Protein AF-A0A4P5Y130-F1 (afdb_monomer)

Secondary structure (DSSP, 8-state):
--HHHHHHHHHHHHHHHHHHHHHHHS-SSSSSTT-STTHHHHHHHHHHHHHHHHHTTS--SS-HHHHHHHHHHTTTTHHHHTTTTS-----

Structure (mmCIF, N/CA/C/O backbone):
data_AF-A0A4P5Y130-F1
#
_entry.id   AF-A0A4P5Y130-F1
#
loop_
_atom_site.group_PDB
_atom_site.id
_atom_site.type_symbol
_atom_site.label_atom_id
_atom_site.label_alt_id
_atom_site.label_comp_id
_atom_site.label_asym_id
_atom_site.label_entity_id
_atom_site.label_seq_id
_atom_site.pdbx_PDB_ins_code
_atom_site.Cartn_x
_atom_site.Cartn_y
_atom_site.Cartn_z
_atom_site.occupancy
_atom_site.B_iso_or_equiv
_atom_site.auth_seq_id
_atom_site.auth_comp_id
_atom_site.auth_asym_id
_atom_site.auth_atom_id
_atom_site.pdbx_PDB_model_num
ATOM 1 N N . MET A 1 1 ? 18.351 -23.178 -9.140 1.00 47.03 1 MET A N 1
ATOM 2 C CA . MET A 1 1 ? 17.189 -22.268 -9.158 1.00 47.03 1 MET A CA 1
ATOM 3 C C . MET A 1 1 ? 17.052 -21.707 -7.753 1.00 47.03 1 MET A C 1
ATOM 5 O O . ME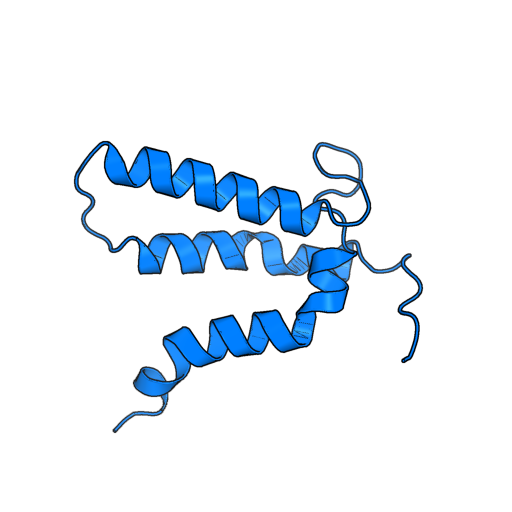T A 1 1 ? 16.834 -22.488 -6.835 1.00 47.03 1 MET A O 1
ATOM 9 N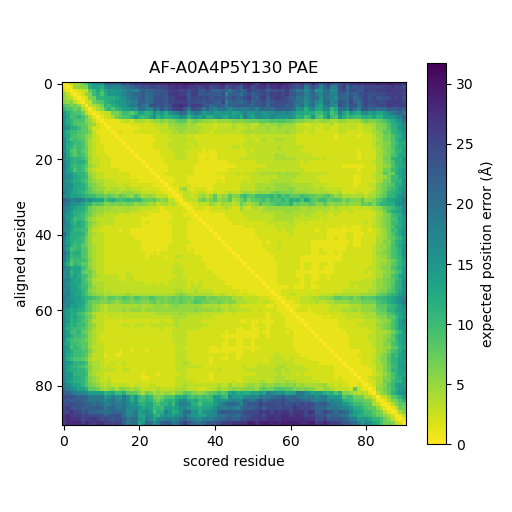 N 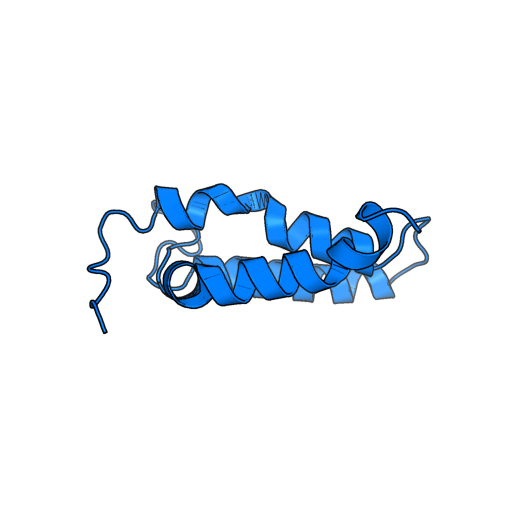. LYS A 1 2 ? 17.376 -20.427 -7.540 1.00 44.62 2 LYS A N 1
ATOM 10 C CA . LYS A 1 2 ? 17.436 -19.844 -6.190 1.00 44.62 2 LYS A CA 1
ATOM 11 C C . LYS A 1 2 ? 16.015 -19.507 -5.733 1.00 44.62 2 LYS A C 1
ATOM 13 O O . LYS A 1 2 ? 15.280 -18.884 -6.489 1.00 44.62 2 LYS A O 1
ATOM 18 N N . LEU A 1 3 ? 15.654 -19.884 -4.502 1.00 45.78 3 LEU A N 1
ATOM 19 C CA . LEU A 1 3 ? 14.387 -19.513 -3.841 1.00 45.78 3 LEU A CA 1
ATOM 20 C C . LEU A 1 3 ? 14.054 -18.016 -3.996 1.00 45.78 3 LEU A C 1
ATOM 22 O O . LEU A 1 3 ? 12.894 -17.639 -4.096 1.00 45.78 3 LEU A O 1
ATOM 26 N N . GLU A 1 4 ? 15.085 -17.182 -4.088 1.00 49.56 4 GLU A N 1
ATOM 27 C CA . GLU A 1 4 ? 15.029 -15.730 -4.261 1.00 49.56 4 GLU A CA 1
ATOM 28 C C . GLU A 1 4 ? 14.273 -15.263 -5.525 1.00 49.56 4 GLU A C 1
ATOM 30 O O . GLU A 1 4 ? 13.670 -14.192 -5.500 1.00 49.56 4 GLU A O 1
ATOM 35 N N . GLU A 1 5 ? 14.241 -16.052 -6.608 1.00 46.19 5 GLU A N 1
ATOM 36 C CA . GLU A 1 5 ? 13.537 -15.679 -7.852 1.00 46.19 5 GLU A CA 1
ATOM 37 C C . GLU A 1 5 ? 12.030 -15.971 -7.811 1.00 46.19 5 GLU A C 1
ATOM 39 O O . GLU A 1 5 ? 11.250 -15.229 -8.408 1.00 46.19 5 GLU A O 1
ATOM 44 N N . PHE A 1 6 ? 11.603 -16.997 -7.067 1.00 42.47 6 PHE A N 1
ATOM 45 C CA . PHE A 1 6 ? 10.191 -17.398 -6.970 1.00 42.47 6 PHE A CA 1
ATOM 46 C C . PHE A 1 6 ? 9.385 -16.512 -6.011 1.00 42.47 6 PHE A C 1
ATOM 48 O O . PHE A 1 6 ? 8.174 -16.390 -6.124 1.00 42.47 6 PHE A O 1
ATOM 55 N N . LEU A 1 7 ? 10.051 -15.852 -5.065 1.00 50.25 7 LEU A N 1
ATOM 56 C CA . LEU A 1 7 ? 9.372 -15.189 -3.952 1.00 50.25 7 LEU A CA 1
ATOM 57 C C . LEU A 1 7 ? 8.881 -13.773 -4.278 1.00 50.25 7 LEU A C 1
ATOM 59 O O . LEU A 1 7 ? 8.161 -13.185 -3.489 1.00 50.25 7 LEU A O 1
ATOM 63 N N . SER A 1 8 ? 9.263 -13.159 -5.397 1.00 61.12 8 SER A N 1
ATOM 64 C CA . SER A 1 8 ? 9.196 -11.690 -5.474 1.00 61.12 8 SER A CA 1
ATOM 65 C C . SER A 1 8 ? 7.819 -11.084 -5.816 1.00 61.12 8 SER A C 1
ATOM 67 O O . SER A 1 8 ? 7.610 -9.894 -5.564 1.00 61.12 8 SER A O 1
ATOM 69 N N . GLU A 1 9 ? 6.901 -11.848 -6.414 1.00 64.12 9 GLU A N 1
ATOM 70 C CA . GLU A 1 9 ? 5.483 -11.468 -6.600 1.00 64.12 9 GLU A CA 1
ATOM 71 C C . GLU A 1 9 ? 4.589 -12.226 -5.617 1.00 64.12 9 GLU A C 1
ATOM 73 O O . GLU A 1 9 ? 3.761 -11.607 -4.945 1.00 64.12 9 GLU A O 1
ATOM 78 N N . ASP A 1 10 ? 4.858 -13.520 -5.434 1.00 74.50 10 ASP A N 1
ATOM 79 C CA . ASP A 1 10 ? 4.160 -14.382 -4.480 1.00 74.50 10 ASP A CA 1
ATOM 80 C C . ASP A 1 10 ? 4.268 -13.880 -3.035 1.00 74.50 10 ASP A C 1
ATOM 82 O O . ASP A 1 10 ? 3.312 -14.003 -2.274 1.00 74.50 10 ASP A O 1
ATOM 86 N N . LEU A 1 11 ? 5.379 -13.242 -2.644 1.00 81.69 11 LEU A N 1
ATOM 87 C CA . LEU A 1 11 ? 5.518 -12.660 -1.306 1.00 81.69 11 LEU A CA 1
ATOM 88 C C . LEU A 1 11 ? 4.652 -11.415 -1.120 1.00 81.69 11 LEU A C 1
ATOM 90 O O . LEU A 1 11 ? 4.086 -11.242 -0.046 1.00 81.69 11 LEU A O 1
ATOM 94 N N . LEU A 1 12 ? 4.541 -10.543 -2.128 1.00 86.81 12 LEU A N 1
ATOM 95 C CA . LEU A 1 12 ? 3.702 -9.346 -2.010 1.00 86.81 12 LEU A CA 1
ATOM 96 C C . LEU A 1 12 ? 2.234 -9.754 -1.929 1.00 86.81 12 LEU A C 1
ATOM 98 O O . LEU A 1 12 ? 1.527 -9.312 -1.025 1.00 86.81 12 LEU A O 1
ATOM 102 N N . ILE A 1 13 ? 1.800 -10.632 -2.835 1.00 88.94 13 ILE A N 1
ATOM 103 C CA . ILE A 1 13 ? 0.433 -11.161 -2.850 1.00 88.94 13 ILE A CA 1
ATOM 104 C C . ILE A 1 13 ? 0.158 -11.938 -1.560 1.00 88.94 13 ILE A C 1
ATOM 106 O O . ILE A 1 13 ? -0.863 -11.710 -0.916 1.00 88.94 13 ILE A O 1
ATOM 110 N N . GLY A 1 14 ? 1.085 -12.799 -1.138 1.00 91.38 14 GLY A N 1
ATOM 111 C CA . GLY A 1 14 ? 0.978 -13.574 0.095 1.00 91.38 14 GLY A CA 1
ATOM 112 C C . GLY A 1 14 ? 0.900 -12.690 1.338 1.00 91.38 14 GLY A C 1
ATOM 113 O O . GLY A 1 14 ? 0.026 -12.889 2.179 1.00 91.38 14 GLY A O 1
ATOM 114 N N . PHE A 1 15 ? 1.747 -11.662 1.435 1.00 92.38 15 PHE A N 1
ATOM 115 C CA . PHE A 1 15 ? 1.687 -10.682 2.517 1.00 92.38 15 PHE A CA 1
ATOM 116 C C . PHE A 1 15 ? 0.356 -9.926 2.509 1.00 92.38 15 PHE A C 1
ATOM 118 O O . PHE A 1 15 ? -0.266 -9.788 3.563 1.00 92.38 15 PHE A O 1
ATOM 125 N N . HIS A 1 16 ? -0.088 -9.462 1.336 1.00 93.50 16 HIS A N 1
ATOM 126 C CA . HIS A 1 16 ? -1.350 -8.746 1.172 1.00 93.50 16 HIS A CA 1
ATOM 127 C C . HIS A 1 16 ? -2.533 -9.590 1.645 1.00 93.50 16 HIS A C 1
ATOM 129 O O . HIS A 1 16 ? -3.312 -9.131 2.471 1.00 93.50 16 HIS A O 1
ATOM 135 N N . GLN A 1 17 ? -2.628 -10.837 1.182 1.00 94.38 17 GLN A N 1
ATOM 136 C CA . GLN A 1 17 ? -3.676 -11.782 1.571 1.00 94.38 17 GLN A CA 1
ATOM 137 C C . GLN A 1 17 ? -3.658 -12.042 3.083 1.00 94.38 17 GLN A C 1
ATOM 139 O O . GLN A 1 17 ? -4.681 -11.892 3.748 1.00 94.38 17 GLN A O 1
ATOM 144 N N . ALA A 1 18 ? -2.485 -12.346 3.647 1.00 94.44 18 ALA A N 1
ATOM 145 C CA . ALA A 1 18 ? -2.336 -12.658 5.069 1.00 94.44 18 ALA A CA 1
ATOM 146 C C . ALA A 1 18 ? -2.696 -11.487 6.001 1.00 94.44 18 ALA A C 1
ATOM 148 O O . ALA A 1 18 ? -3.086 -11.710 7.146 1.00 94.44 18 ALA A O 1
ATOM 149 N N . HIS A 1 19 ? -2.581 -10.243 5.526 1.00 94.94 19 HIS A N 1
ATOM 150 C CA . HIS A 1 19 ? -2.828 -9.042 6.328 1.00 94.94 19 HIS A CA 1
ATOM 151 C C . HIS A 1 19 ? -4.016 -8.216 5.830 1.00 94.94 19 HIS A C 1
ATOM 153 O O . HIS A 1 19 ? -4.230 -7.113 6.331 1.00 94.94 19 HIS A O 1
ATOM 159 N N . LEU A 1 20 ? -4.814 -8.731 4.890 1.00 94.31 20 LEU A N 1
ATOM 160 C CA . LEU A 1 20 ? -5.883 -7.982 4.226 1.00 94.31 20 LEU A CA 1
ATOM 161 C C . LEU A 1 20 ? -6.867 -7.363 5.225 1.00 94.31 20 LEU A C 1
ATOM 163 O O . LEU A 1 20 ? -7.251 -6.202 5.090 1.00 94.31 20 LEU A O 1
ATOM 167 N N . SER A 1 21 ? -7.231 -8.116 6.267 1.00 94.12 21 SER A N 1
ATOM 168 C CA . SER A 1 21 ? -8.112 -7.633 7.337 1.00 94.12 21 SER A CA 1
ATOM 169 C C . SER A 1 21 ? -7.511 -6.434 8.082 1.00 94.12 21 SER A C 1
ATOM 171 O O . SER A 1 21 ? -8.193 -5.431 8.278 1.00 94.12 21 SER A O 1
ATOM 173 N N . LEU A 1 22 ? -6.219 -6.486 8.430 1.00 94.38 22 LEU A N 1
ATOM 174 C CA . LEU A 1 22 ? -5.526 -5.369 9.080 1.00 94.38 22 LEU A CA 1
ATOM 175 C C . LEU A 1 22 ? -5.370 -4.180 8.133 1.00 94.38 22 LEU A C 1
ATOM 177 O O . LEU A 1 22 ? -5.661 -3.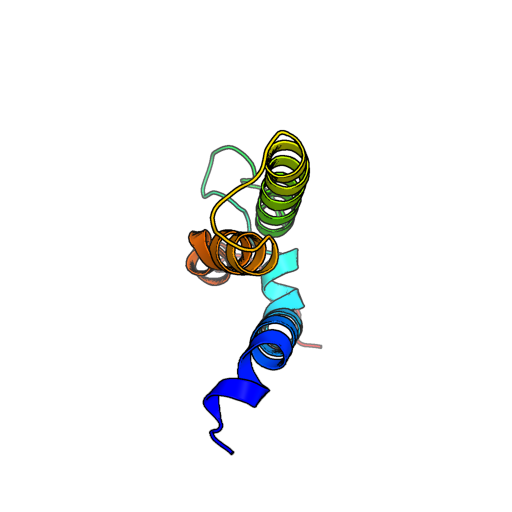058 8.523 1.00 94.38 22 LEU A O 1
ATOM 181 N N . ILE A 1 23 ? -4.977 -4.415 6.882 1.00 95.44 23 ILE A N 1
ATOM 182 C CA . ILE A 1 23 ? -4.829 -3.373 5.857 1.00 95.44 23 ILE A CA 1
ATOM 183 C C . ILE A 1 23 ? -6.140 -2.594 5.672 1.00 95.44 23 ILE A C 1
ATOM 185 O O . ILE A 1 23 ? -6.124 -1.366 5.639 1.00 95.44 23 ILE A O 1
ATOM 189 N N . ASN A 1 24 ? -7.276 -3.296 5.608 1.00 94.94 24 ASN A N 1
ATOM 190 C CA . ASN A 1 24 ? -8.599 -2.690 5.432 1.00 94.94 24 ASN A CA 1
ATOM 191 C C . ASN A 1 24 ? -9.139 -1.995 6.689 1.00 94.94 24 ASN A C 1
ATOM 193 O O . ASN A 1 24 ? -10.090 -1.224 6.593 1.00 94.94 24 ASN A O 1
ATOM 197 N N . LYS A 1 25 ? -8.588 -2.287 7.870 1.00 94.69 25 LYS A N 1
ATOM 198 C CA . LYS A 1 25 ? -9.082 -1.748 9.140 1.00 94.69 25 LYS A CA 1
ATOM 199 C C . LYS A 1 25 ? -8.179 -0.633 9.676 1.00 94.69 25 LYS A C 1
ATOM 201 O O . LYS A 1 25 ? -8.682 0.350 10.213 1.00 94.69 25 LYS A O 1
ATOM 206 N N . SER A 1 26 ? -6.868 -0.725 9.497 1.00 94.94 26 SER A N 1
ATOM 207 C CA . SER A 1 26 ? -5.904 0.223 10.058 1.00 94.94 26 SER A CA 1
ATOM 208 C C . SER A 1 26 ? -6.035 1.631 9.489 1.00 94.94 26 SER A C 1
ATOM 210 O O . SER A 1 26 ? -6.299 1.836 8.303 1.00 94.94 26 SER A O 1
ATOM 212 N N . ALA A 1 27 ? -5.797 2.617 10.349 1.00 94.75 27 ALA A N 1
ATOM 213 C CA . ALA A 1 27 ? -5.641 4.002 9.932 1.00 94.75 27 ALA A CA 1
ATOM 214 C C . ALA A 1 27 ? -4.269 4.234 9.282 1.00 94.75 27 ALA A C 1
ATOM 216 O O . ALA A 1 27 ? -3.293 3.566 9.613 1.00 94.75 27 ALA A O 1
ATOM 217 N N . GLY A 1 28 ? -4.173 5.207 8.377 1.00 93.25 28 GLY A N 1
ATOM 218 C CA . GLY A 1 28 ? -2.916 5.645 7.754 1.00 93.25 28 GLY A CA 1
ATOM 219 C C . GLY A 1 28 ? -2.118 6.624 8.625 1.00 93.25 28 GLY A C 1
ATOM 220 O O . GLY A 1 28 ? -0.951 6.916 8.354 1.00 93.25 28 GLY A O 1
ATOM 221 N N . SER A 1 29 ? -2.730 7.125 9.700 1.00 92.38 29 SER A N 1
ATOM 222 C CA . SER A 1 29 ? -2.142 8.067 10.649 1.00 92.38 29 SER A CA 1
ATOM 223 C C . SER A 1 29 ? -2.795 7.939 12.023 1.00 92.38 29 SER A C 1
ATOM 225 O O . SER A 1 29 ? -3.951 7.544 12.137 1.00 92.38 29 SER A O 1
ATOM 227 N N . LYS A 1 30 ? -2.080 8.358 13.072 1.00 88.38 30 LYS A N 1
ATOM 228 C CA . LYS A 1 30 ? -2.625 8.452 14.433 1.00 88.38 30 LYS A CA 1
ATOM 229 C C . LYS A 1 30 ? -3.684 9.552 14.590 1.00 88.38 30 LYS A C 1
ATOM 231 O O . LYS A 1 30 ? -4.579 9.412 15.415 1.00 88.38 30 LYS A O 1
ATOM 236 N N . SER A 1 31 ? -3.546 10.673 13.880 1.00 87.00 31 SER A N 1
ATOM 237 C CA . SER A 1 31 ? -4.420 11.844 14.088 1.00 87.00 31 SER A CA 1
ATOM 238 C C . SER A 1 31 ? -4.520 12.819 12.912 1.00 87.00 31 SER A C 1
ATOM 240 O O . SER A 1 31 ? -5.205 13.832 13.028 1.00 87.00 31 SER A O 1
ATOM 242 N N . LYS A 1 32 ? -3.817 12.572 11.800 1.00 88.12 32 LYS A N 1
ATOM 243 C CA . LYS A 1 32 ? -3.774 13.477 10.640 1.00 88.12 32 LYS A CA 1
ATOM 244 C C . LYS A 1 32 ? -4.511 12.867 9.441 1.00 88.12 32 LYS A C 1
ATOM 246 O O . LYS A 1 32 ? -5.448 12.096 9.619 1.00 88.12 32 LYS A O 1
ATOM 251 N N . HIS A 1 33 ? -4.101 13.229 8.223 1.00 89.25 33 HIS A N 1
ATOM 252 C CA . HIS A 1 33 ? -4.597 12.628 6.986 1.00 89.25 33 HIS A CA 1
ATOM 253 C C . HIS A 1 33 ? -4.646 11.105 7.103 1.00 89.25 33 HIS A C 1
ATOM 255 O O . HIS A 1 33 ? -3.706 10.493 7.611 1.00 89.25 33 HIS A O 1
ATOM 261 N N . GLN A 1 34 ? -5.769 10.529 6.677 1.00 93.62 34 GLN A N 1
ATOM 262 C CA . GLN A 1 34 ? -6.041 9.094 6.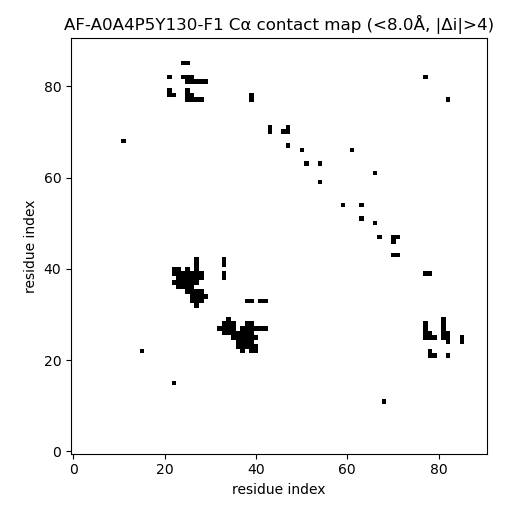747 1.00 93.62 34 GLN A CA 1
ATOM 263 C C . GLN A 1 34 ? -6.119 8.511 8.169 1.00 93.62 34 GLN A C 1
ATOM 265 O O . GLN A 1 34 ? -5.951 7.310 8.349 1.00 93.62 34 GLN A O 1
ATOM 270 N N . ALA A 1 35 ? -6.427 9.313 9.196 1.00 94.06 35 ALA A N 1
ATOM 271 C CA . ALA A 1 35 ? -6.666 8.834 10.567 1.00 94.06 35 ALA A CA 1
ATOM 272 C C . ALA A 1 35 ? -8.072 8.225 10.796 1.00 94.06 35 ALA A C 1
ATOM 274 O O . ALA A 1 35 ? -8.686 8.442 11.839 1.00 94.06 35 ALA A O 1
ATOM 275 N N . TRP A 1 36 ? -8.600 7.479 9.823 1.00 93.38 36 TRP A N 1
ATOM 276 C CA . TRP A 1 36 ? -9.883 6.766 9.901 1.00 93.38 36 TRP A CA 1
ATOM 277 C C . TRP A 1 36 ? -9.692 5.264 9.656 1.00 93.38 36 TRP A C 1
ATOM 279 O O . TRP A 1 36 ? -8.642 4.841 9.178 1.00 93.38 36 TRP A O 1
ATOM 289 N N . VAL A 1 37 ? -10.700 4.446 9.980 1.00 93.94 37 VAL A N 1
ATOM 290 C CA . VAL A 1 37 ? -10.677 2.994 9.718 1.00 93.94 37 VAL A CA 1
ATOM 291 C C . VAL A 1 37 ? -10.540 2.742 8.218 1.00 93.94 37 VAL A C 1
ATOM 293 O O . VAL A 1 37 ? -11.343 3.247 7.440 1.00 93.94 37 VAL A O 1
ATOM 296 N N . GLY A 1 38 ? -9.523 1.976 7.823 1.00 94.25 38 GLY A N 1
ATOM 297 C CA . GLY A 1 38 ? -9.189 1.716 6.419 1.00 94.25 38 GLY A CA 1
ATOM 298 C C . GLY A 1 38 ? -8.349 2.802 5.747 1.00 94.25 38 GLY A C 1
ATOM 299 O O . GLY A 1 38 ? -7.901 2.611 4.619 1.00 94.25 38 GLY A O 1
ATOM 300 N N . GLY A 1 39 ? -8.036 3.899 6.444 1.00 96.19 39 GLY A N 1
ATOM 301 C CA . GLY A 1 39 ? -7.223 4.980 5.889 1.00 96.19 39 GLY A CA 1
ATOM 302 C C . GLY A 1 39 ? -5.813 4.547 5.472 1.00 96.19 39 GLY A C 1
ATOM 303 O O . GLY A 1 39 ? -5.214 5.182 4.608 1.00 96.19 39 GLY A O 1
ATOM 304 N N . TYR A 1 40 ? -5.271 3.458 6.032 1.00 96.38 40 TYR A N 1
ATOM 305 C CA . TYR A 1 40 ? -3.994 2.908 5.571 1.00 96.38 40 TYR A CA 1
ATOM 306 C C . TYR A 1 40 ? -4.078 2.426 4.120 1.00 96.38 40 TYR A C 1
ATOM 308 O O . TYR A 1 40 ? -3.198 2.726 3.316 1.00 96.38 40 TYR A O 1
ATOM 316 N N . ARG A 1 41 ? -5.150 1.711 3.768 1.00 96.75 41 ARG A N 1
ATOM 317 C CA . ARG A 1 41 ? -5.375 1.261 2.396 1.00 96.75 41 ARG A CA 1
ATOM 318 C C . ARG A 1 41 ? -5.524 2.448 1.449 1.00 96.75 41 ARG A C 1
ATOM 320 O O . ARG A 1 41 ? -4.845 2.475 0.425 1.00 96.75 41 ARG A O 1
ATOM 327 N N . ASP A 1 42 ? -6.334 3.436 1.826 1.00 97.44 42 ASP A N 1
ATOM 328 C CA . ASP A 1 42 ? -6.534 4.653 1.029 1.00 97.44 42 ASP A CA 1
ATOM 329 C C . ASP A 1 42 ? -5.203 5.380 0.766 1.00 97.44 42 ASP A C 1
ATOM 331 O O . ASP A 1 42 ? -4.957 5.856 -0.342 1.00 97.44 42 ASP A O 1
ATOM 335 N N . HIS A 1 43 ? -4.318 5.434 1.769 1.00 96.75 43 HIS A N 1
ATOM 336 C CA . HIS A 1 43 ? -2.966 5.995 1.646 1.00 96.75 43 HIS A CA 1
ATOM 337 C C . HIS A 1 43 ? -2.126 5.262 0.602 1.00 96.75 43 H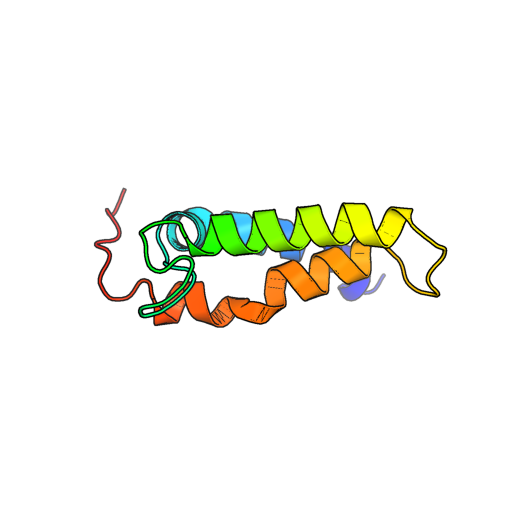IS A C 1
ATOM 339 O O . HIS A 1 43 ? -1.590 5.890 -0.311 1.00 96.75 43 HIS A O 1
ATOM 345 N N . ILE A 1 44 ? -2.055 3.931 0.689 1.00 96.56 44 ILE A N 1
ATOM 346 C CA . ILE A 1 44 ? -1.294 3.116 -0.267 1.00 96.56 44 ILE A CA 1
ATOM 347 C C . ILE A 1 44 ? -1.854 3.264 -1.688 1.00 96.56 44 ILE A C 1
ATOM 349 O O . ILE A 1 44 ? -1.083 3.480 -2.625 1.00 96.56 44 ILE A O 1
ATOM 353 N N . GLU A 1 45 ? -3.177 3.203 -1.861 1.00 97.19 45 GLU A N 1
ATOM 354 C CA . GLU A 1 45 ? -3.827 3.381 -3.166 1.00 97.19 45 GLU A CA 1
ATOM 355 C C . GLU A 1 45 ? -3.536 4.772 -3.754 1.00 97.19 45 GLU A C 1
ATOM 357 O O . GLU A 1 45 ? -3.167 4.890 -4.926 1.00 97.19 45 GLU A O 1
ATOM 362 N N . GLN A 1 46 ? -3.620 5.831 -2.943 1.00 97.69 46 GLN A N 1
ATOM 363 C CA . GLN A 1 46 ? -3.293 7.190 -3.374 1.00 97.69 46 GLN A CA 1
ATOM 364 C C . GLN A 1 46 ? -1.822 7.319 -3.794 1.00 97.69 46 GLN A C 1
ATOM 366 O O . GLN A 1 46 ? -1.539 7.870 -4.862 1.00 97.69 46 GLN A O 1
ATOM 371 N N . CYS A 1 47 ? -0.885 6.789 -3.001 1.00 97.25 47 CYS A N 1
ATOM 372 C CA . CYS A 1 47 ? 0.540 6.788 -3.333 1.00 97.25 47 CYS A CA 1
ATOM 373 C C . CYS A 1 47 ? 0.820 6.063 -4.655 1.00 97.25 47 CYS A C 1
ATOM 375 O O . CYS A 1 47 ? 1.558 6.587 -5.490 1.00 97.25 47 CYS A O 1
ATOM 377 N N . LEU A 1 48 ? 0.222 4.887 -4.874 1.00 96.94 48 LEU A N 1
ATOM 378 C CA . LEU A 1 48 ? 0.408 4.107 -6.101 1.00 96.94 48 LEU A CA 1
ATOM 379 C C . LEU A 1 48 ? -0.182 4.804 -7.332 1.00 96.94 48 LEU A C 1
ATOM 381 O O . LEU A 1 48 ? 0.448 4.800 -8.389 1.00 96.94 48 LEU A O 1
ATOM 385 N N . ASN A 1 49 ? -1.339 5.456 -7.200 1.00 97.69 49 ASN A N 1
ATOM 386 C CA . ASN A 1 49 ? -1.946 6.228 -8.287 1.00 97.69 49 ASN A CA 1
ATOM 387 C C . ASN A 1 49 ? -1.091 7.442 -8.676 1.00 97.69 49 ASN A C 1
ATOM 389 O O . ASN A 1 49 ? -0.847 7.678 -9.861 1.00 97.69 49 ASN A O 1
ATOM 393 N N . ILE A 1 50 ? -0.582 8.185 -7.686 1.00 97.88 50 ILE A N 1
ATOM 394 C CA . ILE A 1 50 ? 0.353 9.294 -7.925 1.00 97.88 50 ILE A CA 1
ATOM 395 C C . ILE A 1 50 ? 1.628 8.768 -8.589 1.00 97.88 50 ILE A C 1
ATOM 397 O O . ILE A 1 50 ? 2.109 9.354 -9.557 1.00 97.88 50 ILE A O 1
ATOM 401 N N . ALA A 1 51 ? 2.160 7.643 -8.112 1.00 97.00 51 ALA A N 1
ATOM 402 C CA . ALA A 1 51 ? 3.354 7.040 -8.680 1.00 97.00 51 ALA A CA 1
ATOM 403 C C . ALA A 1 51 ? 3.156 6.591 -10.128 1.00 97.00 51 ALA A C 1
ATOM 405 O O . ALA A 1 51 ? 4.043 6.824 -10.938 1.00 97.00 51 ALA A O 1
ATOM 406 N N . LEU A 1 52 ? 2.008 6.001 -10.473 1.00 97.06 52 LEU A N 1
ATOM 407 C CA . LEU A 1 52 ? 1.675 5.643 -11.853 1.00 97.06 52 LEU A CA 1
ATOM 408 C C . LEU A 1 52 ? 1.652 6.880 -12.755 1.00 97.06 52 LEU A C 1
ATOM 410 O O . LEU A 1 52 ? 2.246 6.869 -13.831 1.00 97.06 52 LEU A O 1
ATOM 414 N N . TYR A 1 53 ? 0.999 7.953 -12.300 1.00 97.69 53 TY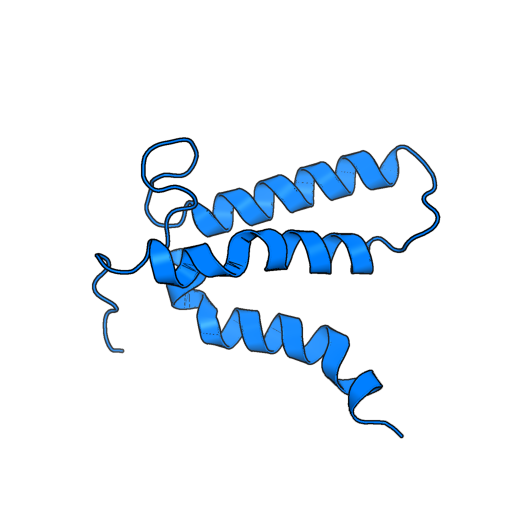R A N 1
ATOM 415 C CA . TYR A 1 53 ? 0.960 9.212 -13.036 1.00 97.69 53 TYR A CA 1
ATOM 416 C C . TYR A 1 53 ? 2.372 9.763 -13.275 1.00 97.69 53 TYR A C 1
ATOM 418 O O . TYR A 1 53 ? 2.741 10.014 -14.418 1.00 97.69 53 TYR A O 1
ATOM 426 N N . LEU A 1 54 ? 3.184 9.879 -12.218 1.00 97.06 54 LEU A N 1
ATOM 427 C CA . LEU A 1 54 ? 4.557 10.388 -12.299 1.00 97.06 54 LEU A CA 1
ATOM 428 C C . LEU A 1 54 ? 5.462 9.497 -13.157 1.00 97.06 54 LEU A C 1
ATOM 430 O O . LEU A 1 54 ? 6.231 10.002 -13.970 1.00 97.06 54 LEU A O 1
ATOM 434 N N . PHE A 1 55 ? 5.351 8.176 -13.010 1.00 96.62 55 PHE A N 1
ATOM 435 C CA . PHE A 1 55 ? 6.171 7.221 -13.749 1.00 96.62 55 PHE A CA 1
ATOM 436 C C . PHE A 1 55 ? 5.914 7.287 -15.260 1.00 96.62 55 PHE A C 1
ATOM 438 O O . PHE A 1 55 ? 6.827 7.061 -16.045 1.00 96.62 55 PHE A O 1
ATOM 445 N N . ASN A 1 56 ? 4.702 7.665 -15.673 1.00 96.75 56 ASN A N 1
ATOM 446 C CA . ASN A 1 56 ? 4.349 7.853 -17.080 1.00 96.75 56 ASN A CA 1
ATOM 447 C C . ASN A 1 56 ? 4.813 9.200 -17.665 1.00 96.75 56 ASN A C 1
ATOM 449 O O . ASN A 1 56 ? 4.727 9.390 -18.877 1.00 96.75 56 ASN A O 1
ATOM 453 N N . MET A 1 57 ? 5.299 10.144 -16.848 1.00 97.38 57 MET A N 1
ATOM 454 C CA . MET A 1 57 ? 5.741 11.460 -17.334 1.00 97.38 57 MET A CA 1
ATOM 455 C C . MET A 1 57 ? 7.132 11.437 -17.978 1.00 97.38 57 MET A C 1
ATOM 457 O O . MET A 1 57 ? 7.461 12.340 -18.745 1.00 97.38 57 MET A O 1
ATOM 461 N N . THR A 1 58 ? 7.976 10.457 -17.650 1.00 95.06 58 THR A N 1
ATOM 462 C CA . THR A 1 58 ? 9.342 10.361 -18.178 1.00 95.06 58 THR A CA 1
ATOM 463 C C . THR A 1 58 ? 9.893 8.942 -18.043 1.00 95.06 58 THR A C 1
ATOM 465 O O . THR A 1 58 ? 9.275 8.068 -17.446 1.00 95.06 58 THR A O 1
ATOM 468 N N . SER A 1 59 ? 11.075 8.700 -18.602 1.00 95.00 59 SER A N 1
ATOM 469 C CA . SER A 1 59 ? 11.800 7.444 -18.422 1.00 95.00 59 SER A CA 1
ATOM 470 C C . SER A 1 59 ? 12.660 7.486 -17.162 1.00 95.00 59 SER A C 1
ATOM 472 O O . SER A 1 59 ? 13.403 8.440 -16.934 1.00 95.00 59 SER A O 1
ATOM 474 N N . TYR A 1 60 ? 12.598 6.416 -16.375 1.00 96.06 60 TYR A N 1
ATOM 475 C CA . TYR A 1 60 ? 13.389 6.248 -15.160 1.00 96.06 60 TYR A CA 1
ATOM 476 C C . TYR A 1 60 ? 14.357 5.068 -15.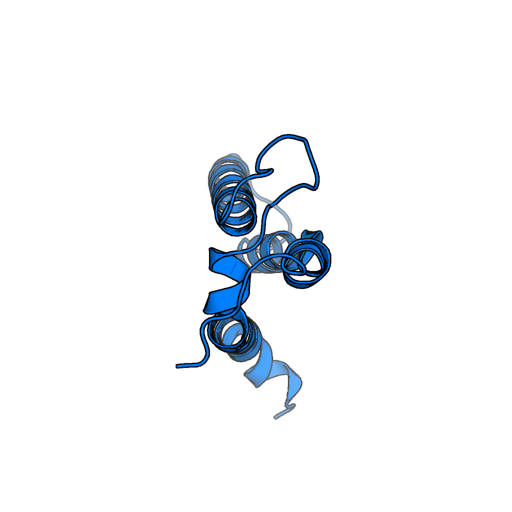307 1.00 96.06 60 TYR A C 1
ATOM 478 O O . TYR A 1 60 ? 14.022 4.082 -15.965 1.00 96.06 60 TYR A O 1
ATOM 486 N N . PRO A 1 61 ? 15.533 5.099 -14.652 1.00 96.81 61 PRO A N 1
ATOM 487 C CA . PRO A 1 61 ? 16.491 3.990 -14.668 1.00 96.81 61 PRO A CA 1
ATOM 488 C C . PRO A 1 61 ? 16.067 2.813 -13.761 1.00 96.81 61 PRO A C 1
ATOM 490 O O . PRO A 1 61 ? 16.902 2.029 -13.318 1.00 96.81 61 PRO A O 1
ATOM 493 N N . PHE A 1 62 ? 14.776 2.693 -13.441 1.00 95.19 62 PHE A N 1
ATOM 494 C CA . PHE A 1 62 ? 14.200 1.643 -12.605 1.00 95.19 62 PHE A CA 1
ATOM 495 C C . PHE A 1 62 ? 12.807 1.263 -13.108 1.00 95.19 62 PHE A C 1
ATOM 497 O O . PHE A 1 62 ? 12.140 2.038 -13.785 1.00 95.19 62 PHE A O 1
ATOM 504 N N . SER A 1 63 ? 12.356 0.056 -12.767 1.00 95.56 63 SER A N 1
ATOM 505 C CA . SER A 1 63 ? 11.044 -0.443 -13.186 1.00 95.56 63 SER A CA 1
ATOM 506 C C . SER A 1 63 ? 9.908 0.101 -12.317 1.00 95.56 63 SER A C 1
ATOM 508 O O . SER A 1 63 ? 10.086 0.307 -11.113 1.00 95.56 63 SER A O 1
ATOM 510 N N . PHE A 1 64 ? 8.704 0.216 -12.885 1.00 94.38 64 PHE A N 1
ATOM 511 C CA . PHE A 1 64 ? 7.502 0.525 -12.105 1.00 94.38 64 PHE A CA 1
ATOM 512 C C . PHE A 1 64 ? 7.236 -0.529 -11.018 1.00 94.38 64 PHE A C 1
ATOM 514 O O . PHE A 1 64 ? 6.829 -0.200 -9.9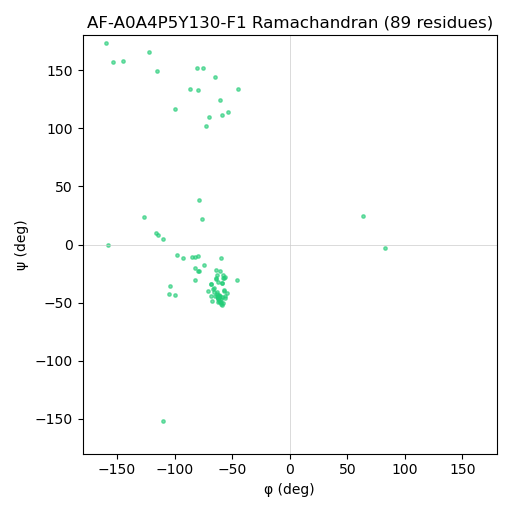09 1.00 94.38 64 PHE A O 1
ATOM 521 N N . LYS A 1 65 ? 7.574 -1.798 -11.278 1.00 93.38 65 LYS A N 1
ATOM 522 C CA . LYS A 1 65 ? 7.494 -2.886 -10.292 1.00 93.38 65 LYS A CA 1
ATOM 523 C C . LYS A 1 65 ? 8.316 -2.596 -9.029 1.00 93.38 65 LYS A C 1
ATOM 525 O O . LYS A 1 65 ? 7.871 -2.895 -7.923 1.00 93.38 65 LYS A O 1
ATOM 530 N N . SER A 1 66 ? 9.498 -1.992 -9.174 1.00 93.56 66 SER A N 1
ATOM 531 C CA . SER A 1 66 ? 10.318 -1.561 -8.034 1.00 93.56 66 SER A CA 1
ATOM 532 C C . SER A 1 66 ? 9.638 -0.442 -7.243 1.00 93.56 66 SER A C 1
ATOM 534 O O . SER A 1 66 ? 9.640 -0.482 -6.015 1.00 93.56 66 SER A O 1
ATOM 536 N N . VAL A 1 67 ? 9.007 0.513 -7.935 1.00 94.75 67 VAL A N 1
ATOM 537 C CA . VAL A 1 67 ? 8.247 1.609 -7.312 1.00 94.75 67 VAL A CA 1
ATOM 538 C C . VAL A 1 67 ? 7.077 1.067 -6.498 1.00 94.75 67 VAL A C 1
ATOM 540 O O . VAL A 1 67 ? 6.943 1.412 -5.327 1.00 94.75 67 VAL A O 1
ATOM 543 N N . VAL A 1 68 ? 6.280 0.168 -7.085 1.00 94.50 68 VAL A N 1
ATOM 544 C CA . VAL A 1 68 ? 5.145 -0.476 -6.408 1.00 94.50 68 VAL A CA 1
ATOM 545 C C . VAL A 1 68 ? 5.602 -1.174 -5.131 1.00 94.50 68 VAL A C 1
ATOM 547 O O . VAL A 1 68 ? 4.993 -0.977 -4.088 1.00 94.50 68 VAL A O 1
ATOM 550 N N . ARG A 1 69 ? 6.698 -1.942 -5.176 1.00 93.69 69 ARG A N 1
ATOM 551 C CA . ARG A 1 69 ? 7.229 -2.632 -3.988 1.00 93.69 69 ARG A CA 1
ATOM 552 C C . ARG A 1 69 ? 7.614 -1.665 -2.878 1.00 93.69 69 ARG A C 1
ATOM 554 O O . ARG A 1 69 ? 7.219 -1.872 -1.737 1.00 93.69 69 ARG A O 1
ATOM 561 N N . VAL A 1 70 ? 8.374 -0.622 -3.208 1.00 94.56 70 VAL A N 1
ATOM 562 C CA . VAL A 1 70 ? 8.813 0.364 -2.214 1.00 94.56 70 VAL A CA 1
ATOM 563 C C . VAL A 1 70 ? 7.606 1.074 -1.609 1.00 94.56 70 VAL A C 1
ATOM 565 O O . VAL A 1 70 ? 7.482 1.117 -0.391 1.00 94.56 70 VAL A O 1
ATOM 568 N N . LEU A 1 71 ? 6.683 1.568 -2.436 1.00 96.19 71 LEU A N 1
ATOM 569 C CA . LEU A 1 71 ? 5.510 2.296 -1.953 1.00 96.19 71 LEU A CA 1
ATOM 570 C C . LEU A 1 71 ? 4.525 1.414 -1.195 1.00 96.19 71 LEU A C 1
ATOM 572 O O . LEU A 1 71 ? 3.928 1.877 -0.234 1.00 96.19 71 LEU A O 1
ATOM 576 N N . TYR A 1 72 ? 4.366 0.150 -1.569 1.00 95.06 72 TYR A N 1
ATOM 577 C CA . TYR A 1 72 ? 3.484 -0.752 -0.839 1.00 95.06 72 TYR A CA 1
ATOM 578 C C . TYR A 1 72 ? 3.998 -1.022 0.588 1.00 95.06 72 TYR A C 1
ATOM 580 O O . TYR A 1 72 ? 3.209 -1.078 1.526 1.00 95.06 72 TYR A O 1
ATOM 588 N N . PHE A 1 73 ? 5.320 -1.133 0.773 1.00 95.06 73 PHE A N 1
ATOM 589 C CA . PHE A 1 73 ? 5.920 -1.468 2.070 1.00 95.06 73 PHE A CA 1
ATOM 590 C C . PHE A 1 73 ? 6.430 -0.274 2.892 1.00 95.06 73 PHE A C 1
ATOM 592 O O . PHE A 1 73 ? 6.759 -0.476 4.057 1.00 95.06 73 PHE A O 1
ATOM 599 N N . HIS A 1 74 ? 6.486 0.947 2.341 1.00 95.31 74 HIS A N 1
ATOM 600 C CA . HIS A 1 74 ? 7.147 2.092 2.999 1.00 95.31 74 HIS A CA 1
ATOM 601 C C . HIS A 1 74 ? 6.620 2.432 4.401 1.00 95.31 74 HIS A C 1
ATOM 603 O O . HIS A 1 74 ? 7.376 2.953 5.210 1.00 95.31 74 HIS A O 1
ATOM 609 N N . ASP A 1 75 ? 5.347 2.125 4.649 1.00 94.81 75 ASP A N 1
ATOM 610 C CA . ASP A 1 75 ? 4.606 2.435 5.875 1.00 94.81 75 ASP A CA 1
ATOM 611 C C . ASP A 1 75 ? 3.959 1.165 6.474 1.00 94.81 75 ASP A C 1
ATOM 613 O O . ASP A 1 75 ? 2.926 1.219 7.150 1.00 94.81 75 ASP A O 1
ATOM 617 N N . MET A 1 76 ? 4.493 -0.023 6.163 1.00 94.31 76 MET A N 1
ATOM 618 C CA . MET A 1 76 ? 3.866 -1.290 6.557 1.00 94.31 76 MET A CA 1
ATOM 619 C C . MET A 1 76 ? 3.659 -1.423 8.070 1.00 94.31 76 MET A C 1
ATOM 621 O O . MET A 1 76 ? 2.699 -2.056 8.494 1.00 94.31 76 MET A O 1
ATOM 625 N N . GLU A 1 77 ? 4.493 -0.796 8.902 1.00 94.56 77 GLU A N 1
ATOM 626 C CA . GLU A 1 77 ? 4.389 -0.835 10.362 1.00 94.56 77 GLU A CA 1
ATOM 627 C C . GLU A 1 77 ? 3.039 -0.311 10.886 1.00 94.56 77 GLU A C 1
ATOM 629 O O . GLU A 1 77 ? 2.564 -0.732 11.948 1.00 94.56 77 GLU A O 1
ATOM 634 N N . LYS A 1 78 ? 2.380 0.571 10.121 1.00 92.25 78 LYS A N 1
ATOM 635 C CA . LYS A 1 78 ? 1.104 1.193 10.492 1.00 92.25 78 LYS A CA 1
ATOM 636 C C . LYS A 1 78 ? -0.033 0.193 10.621 1.00 92.25 78 LYS A C 1
ATOM 638 O O . LYS A 1 78 ? -0.917 0.401 11.456 1.00 92.25 78 LYS A O 1
ATOM 643 N N . ILE A 1 79 ? 0.002 -0.911 9.866 1.00 93.69 79 ILE A N 1
ATOM 644 C CA . ILE A 1 79 ? -1.052 -1.928 9.950 1.00 93.69 79 ILE A CA 1
ATOM 645 C C . ILE A 1 79 ? -1.104 -2.588 11.329 1.00 93.69 79 ILE A C 1
ATOM 647 O O . ILE A 1 79 ? -2.160 -3.091 11.701 1.00 93.69 79 ILE A O 1
ATOM 651 N N . TRP A 1 80 ? -0.011 -2.547 12.100 1.00 92.00 80 TRP A N 1
ATOM 652 C CA . TRP A 1 80 ? 0.041 -2.993 13.495 1.00 92.00 80 TRP A CA 1
ATOM 653 C C . TRP A 1 80 ? -0.053 -1.825 14.474 1.00 92.00 80 TRP A C 1
ATOM 655 O O . TRP A 1 80 ? -0.803 -1.897 15.440 1.00 92.00 80 TRP A O 1
ATOM 665 N N . ALA A 1 81 ? 0.663 -0.726 14.225 1.00 88.06 81 ALA A N 1
ATOM 666 C CA . ALA A 1 81 ? 0.697 0.406 15.151 1.00 88.06 81 ALA A CA 1
ATOM 667 C C . ALA A 1 81 ? -0.680 1.067 15.345 1.00 88.06 81 ALA A C 1
ATOM 669 O O . ALA A 1 81 ? -0.976 1.565 16.434 1.00 88.06 81 ALA A O 1
ATOM 670 N N . TYR A 1 82 ? -1.525 1.070 14.307 1.00 86.19 82 TYR A N 1
ATOM 671 C CA . TYR A 1 82 ? -2.818 1.763 14.304 1.00 86.19 82 TYR A CA 1
ATOM 672 C C . TYR A 1 82 ? -4.033 0.825 14.227 1.00 86.19 82 TYR A C 1
ATOM 674 O O . TYR A 1 82 ? -5.163 1.301 14.135 1.00 86.19 82 TYR A O 1
ATOM 682 N N . SER A 1 83 ? -3.828 -0.493 14.335 1.00 77.75 83 SER A N 1
ATOM 683 C CA . SER A 1 83 ? -4.908 -1.487 14.475 1.00 77.75 83 SER A CA 1
ATOM 684 C C . SER A 1 83 ? -5.253 -1.825 15.924 1.00 77.75 83 SER A C 1
ATOM 686 O O . SER A 1 83 ? -6.292 -2.434 16.162 1.00 77.75 83 SER A O 1
ATOM 688 N N . LEU A 1 84 ? -4.435 -1.412 16.901 1.00 63.28 84 LEU A N 1
ATOM 689 C CA . LEU A 1 84 ? -4.522 -1.836 18.312 1.00 63.28 84 LEU A CA 1
ATOM 690 C C . LEU A 1 84 ? -5.855 -1.523 19.024 1.00 63.28 84 LEU A C 1
ATOM 692 O O . LEU A 1 84 ? -6.106 -2.069 20.093 1.00 63.28 84 LEU A O 1
ATOM 696 N N . ASN A 1 85 ? -6.727 -0.700 18.434 1.00 59.44 85 ASN A N 1
ATOM 697 C CA . ASN A 1 85 ? -8.062 -0.393 18.966 1.00 59.44 85 ASN A CA 1
ATOM 698 C C . ASN A 1 85 ? -9.214 -0.979 18.140 1.00 59.44 85 ASN A C 1
ATOM 700 O O . ASN A 1 85 ? -10.380 -0.702 18.420 1.00 59.44 85 ASN A O 1
ATOM 704 N N . ILE A 1 86 ? -8.910 -1.771 17.115 1.00 61.34 86 ILE A N 1
ATOM 705 C CA . ILE A 1 86 ? -9.916 -2.360 16.244 1.00 61.34 86 ILE A CA 1
ATOM 706 C C . ILE A 1 86 ? -10.138 -3.791 16.707 1.00 61.34 86 ILE A C 1
ATOM 708 O O . ILE A 1 86 ? -9.227 -4.616 16.661 1.00 61.34 86 ILE A O 1
ATOM 712 N N . LYS A 1 87 ? -11.356 -4.096 17.168 1.00 54.78 87 LYS A N 1
ATOM 713 C CA . LYS A 1 87 ? -11.744 -5.483 17.429 1.00 54.78 87 LYS A CA 1
ATOM 714 C C . LYS A 1 87 ? -11.596 -6.253 16.117 1.00 54.78 87 LYS A C 1
ATOM 716 O O . LYS A 1 87 ? -12.299 -5.992 15.140 1.00 54.78 87 LYS A O 1
ATOM 721 N N . ILE A 1 88 ? -10.628 -7.161 16.076 1.00 57.00 88 ILE A N 1
ATOM 722 C CA . ILE A 1 88 ? -10.554 -8.152 15.013 1.00 57.00 88 ILE A CA 1
ATOM 723 C C . ILE A 1 88 ? -11.687 -9.121 15.325 1.00 57.00 88 ILE A C 1
ATOM 725 O O . ILE A 1 88 ? -11.587 -9.901 16.273 1.00 57.00 88 ILE A O 1
ATOM 729 N N . ASP A 1 89 ? -12.792 -8.994 14.596 1.00 54.03 89 ASP A N 1
ATOM 730 C CA . ASP A 1 89 ? -13.837 -10.009 14.596 1.00 54.03 89 ASP A CA 1
ATOM 731 C C . ASP A 1 89 ? -13.153 -11.333 14.254 1.00 54.03 89 ASP A C 1
ATOM 733 O O . ASP A 1 89 ? -12.543 -11.469 13.192 1.00 54.03 89 ASP A O 1
ATOM 737 N N . LYS A 1 90 ? -13.135 -12.253 15.220 1.00 47.84 90 LYS A N 1
ATOM 738 C CA . LYS A 1 90 ? -12.738 -13.630 14.958 1.00 47.84 90 LYS A CA 1
ATOM 739 C C . LYS A 1 90 ? -13.864 -14.217 14.114 1.00 47.84 90 LYS A C 1
ATOM 741 O O . LYS A 1 90 ? -14.976 -14.333 14.627 1.00 47.84 90 LYS A O 1
ATOM 746 N N . GLU A 1 91 ? -13.577 -14.470 12.841 1.00 43.81 91 GLU A N 1
ATOM 747 C CA . GLU A 1 91 ? -14.396 -15.347 11.995 1.00 43.81 91 GLU A CA 1
ATOM 748 C C . GLU A 1 91 ? -14.513 -16.742 12.621 1.00 43.81 91 GLU A C 1
ATOM 750 O O . GLU A 1 91 ? -13.521 -17.205 13.240 1.00 43.81 91 GLU A O 1
#

Solvent-accessible surface area (backbone atoms only — not comparable to full-atom values): 5313 Å² total; per-residue (Å²): 135,64,73,77,73,70,42,71,59,57,46,56,53,49,50,47,65,78,38,41,71,39,37,56,44,4,18,51,31,97,78,54,78,41,47,42,78,22,17,31,41,55,48,45,53,49,53,52,53,51,46,53,57,58,55,72,73,55,90,65,103,64,57,69,69,57,50,52,54,50,58,66,51,74,63,53,67,34,41,59,74,50,28,81,84,57,84,75,78,80,127

Nearest PDB structures (foldseek):
  3kh1-assembly1_A  TM=5.714E-01  e=5.863E+00  Paramagnetospirillum magnetotacticum MS-1
  2hqt-assembly8_H  TM=2.904E-01  e=6.607E+00  Saccharomyces cerevisiae

Radius of gyration: 15.09 Å; Cα contacts (8 Å, |Δi|>4): 82; chains: 1; bounding box: 32×36×37 Å

Foldseek 3Di:
DDPVVVCLVVVVVVVCVVLVLLCQQFACDCPDQRNGGNSNVVQLVVQLVVLVVVCVVDPDPDDNSVVNVCSVCVSVCRSVVGCPPPPPPDD

pLDDT: mean 85.97, std 16.77, range [42.47, 97.88]

Sequence (91 aa):
MKLEEFLSEDLLIGFHQAHLSLINKSAGSKSKHQAWVGGYRDHIEQCLNIALYLFNMTSYPFSFKSVVRVLYFHDMEKIWAYSLNIKIDKE

Mean predicted aligned error: 6.86 Å